Protein AF-A0A661HHU9-F1 (afdb_monomer_lite)

Sequence (62 aa):
MILKLLIFAVVAVLIYRFFGGKMPSFTRSYEDKKLDDDTLVECSNCHTYATVKESLIVGGKY

Foldseek 3Di:
DVVVVVVVVVVVVVCCVVVPVPPPPPPPPPPPVPDPQQDWFQAPPPRDTDGVVVDDDDPNHD

Secondary structure (DSSP, 8-state):
-HHHHHHHHHHHHHHHHHTT----------------TT-EEE-TTT--EEEGGG---BTTB-

Radius of gyration: 22.88 Å; chains: 1; bounding box: 44×23×56 Å

Structure (mmCIF, N/CA/C/O backbone):
data_AF-A0A661HHU9-F1
#
_entry.id   AF-A0A661HHU9-F1
#
loop_
_atom_site.group_PDB
_atom_site.id
_atom_site.type_symbol
_atom_site.label_atom_id
_atom_site.label_alt_id
_atom_site.label_comp_id
_atom_site.label_asym_id
_atom_site.label_entity_id
_atom_site.label_seq_id
_atom_site.pdbx_PDB_ins_code
_atom_site.Cartn_x
_atom_site.Cartn_y
_atom_site.Cartn_z
_atom_site.occupancy
_atom_site.B_iso_or_equiv
_atom_site.auth_seq_id
_atom_site.auth_comp_id
_atom_site.auth_asym_id
_atom_site.auth_atom_id
_atom_site.pdbx_PDB_model_num
ATOM 1 N N . MET A 1 1 ? -30.195 -14.070 32.061 1.00 80.69 1 MET A N 1
ATOM 2 C CA . MET A 1 1 ? -28.783 -13.627 31.992 1.00 80.69 1 MET A CA 1
ATOM 3 C C . MET A 1 1 ? -28.316 -13.420 30.548 1.00 80.69 1 MET A C 1
ATOM 5 O O . MET A 1 1 ? -27.916 -12.309 30.238 1.00 80.69 1 MET A O 1
ATOM 9 N N . ILE A 1 2 ? -28.474 -14.394 29.637 1.00 76.75 2 ILE A N 1
ATOM 10 C CA . ILE A 1 2 ? -28.090 -14.255 28.210 1.00 76.75 2 ILE A CA 1
ATOM 11 C C . ILE A 1 2 ? -28.904 -13.198 27.436 1.00 76.75 2 ILE A C 1
ATOM 13 O O . ILE A 1 2 ? -28.356 -12.436 26.646 1.00 76.75 2 ILE A O 1
ATOM 17 N N . LEU A 1 3 ? -30.209 -13.089 27.716 1.00 83.44 3 LEU A N 1
ATOM 18 C CA . LEU A 1 3 ? -31.092 -12.143 27.025 1.00 83.44 3 LEU A CA 1
ATOM 19 C C . LEU A 1 3 ? -30.702 -10.680 27.294 1.00 83.44 3 LEU A C 1
ATOM 21 O O . LEU A 1 3 ? -30.772 -9.839 26.404 1.00 83.44 3 LEU A O 1
ATOM 25 N N . LYS A 1 4 ? -30.211 -10.389 28.508 1.00 80.06 4 LYS A N 1
ATOM 26 C CA . LYS A 1 4 ? -29.728 -9.052 28.874 1.00 80.06 4 LYS A CA 1
ATOM 27 C C . LYS A 1 4 ? -28.441 -8.679 28.127 1.00 80.06 4 LYS A C 1
ATOM 29 O O . LYS A 1 4 ? -28.268 -7.510 27.804 1.00 80.06 4 LYS A O 1
ATOM 34 N N . LEU A 1 5 ? -27.587 -9.655 27.800 1.00 84.44 5 LEU A N 1
ATOM 35 C CA . LEU A 1 5 ? -26.361 -9.434 27.021 1.00 84.44 5 LEU A CA 1
ATOM 36 C C . LEU A 1 5 ? -26.656 -9.126 25.548 1.00 84.44 5 LEU A C 1
ATOM 38 O O . LEU A 1 5 ? -26.049 -8.217 24.990 1.00 84.44 5 LEU A O 1
ATOM 42 N N . LEU A 1 6 ? -27.626 -9.817 24.939 1.00 87.94 6 LEU A N 1
ATOM 43 C CA . LEU A 1 6 ? -28.050 -9.537 23.560 1.00 87.94 6 LEU A CA 1
ATOM 44 C C . LEU A 1 6 ? -28.595 -8.116 23.404 1.00 87.94 6 LEU A C 1
ATOM 46 O O . LEU A 1 6 ? -28.225 -7.410 22.471 1.00 87.94 6 LEU A O 1
ATOM 50 N N . ILE A 1 7 ? -29.425 -7.674 24.348 1.00 89.00 7 ILE A N 1
ATOM 51 C CA . ILE A 1 7 ? -29.983 -6.316 24.336 1.00 89.00 7 ILE A CA 1
ATOM 52 C C . ILE A 1 7 ? -28.862 -5.275 24.460 1.00 89.00 7 ILE A C 1
ATOM 54 O O . ILE A 1 7 ? -28.859 -4.284 23.733 1.00 89.00 7 ILE A O 1
ATOM 58 N N . PHE A 1 8 ? -27.874 -5.521 25.324 1.00 88.25 8 PHE A N 1
ATOM 59 C CA . PHE A 1 8 ? -26.732 -4.620 25.491 1.00 88.25 8 PHE A CA 1
ATOM 60 C C . PHE A 1 8 ? -25.872 -4.523 24.221 1.00 88.25 8 PHE A C 1
ATOM 62 O O . PHE A 1 8 ? -25.477 -3.427 23.827 1.00 88.25 8 PHE A O 1
ATOM 69 N N . ALA A 1 9 ? -25.636 -5.650 23.541 1.00 87.06 9 ALA A N 1
ATOM 70 C CA . ALA A 1 9 ? -24.896 -5.688 22.281 1.00 87.06 9 ALA A CA 1
ATOM 71 C C . ALA A 1 9 ? -25.612 -4.909 21.165 1.00 87.06 9 ALA A C 1
ATOM 73 O O . ALA A 1 9 ? -24.982 -4.130 20.451 1.00 87.06 9 ALA A O 1
ATOM 74 N N . VAL A 1 10 ? -26.936 -5.058 21.045 1.00 89.81 10 VAL A N 1
ATOM 75 C CA . VAL A 1 10 ? -27.731 -4.339 20.036 1.00 89.81 10 VAL A CA 1
ATOM 76 C C . VAL A 1 10 ? -27.702 -2.829 20.280 1.00 89.81 10 VAL A C 1
ATOM 78 O O . VAL A 1 10 ? -27.482 -2.062 19.344 1.00 89.81 10 VAL A O 1
ATOM 81 N N . VAL A 1 11 ? -27.859 -2.389 21.532 1.00 90.62 11 VAL A N 1
ATOM 82 C CA . VAL A 1 11 ? -27.809 -0.961 21.884 1.00 90.62 11 VAL A CA 1
ATOM 83 C C . VAL A 1 11 ? -26.423 -0.369 21.612 1.00 90.62 11 VAL A C 1
ATOM 85 O O . VAL A 1 11 ? -26.331 0.712 21.033 1.00 90.62 11 VAL A O 1
ATOM 88 N N . ALA A 1 12 ? -25.344 -1.085 21.942 1.00 83.12 12 ALA A N 1
ATOM 89 C CA . ALA A 1 12 ? -23.978 -0.640 21.662 1.00 83.12 12 ALA A CA 1
ATOM 90 C C . ALA A 1 12 ? -23.718 -0.457 20.156 1.00 83.12 12 ALA A C 1
ATOM 92 O O . ALA A 1 12 ? -23.142 0.550 19.745 1.00 83.12 12 ALA A O 1
ATOM 93 N N . VAL A 1 13 ? -24.198 -1.387 19.322 1.00 82.19 13 VAL A N 1
ATOM 94 C CA . VAL A 1 13 ? -24.081 -1.289 17.857 1.00 82.19 13 VAL A CA 1
ATOM 95 C C . VAL A 1 13 ? -24.898 -0.119 17.311 1.00 82.19 13 VAL A C 1
ATOM 97 O O . VAL A 1 13 ? -24.422 0.596 16.431 1.00 82.19 13 VAL A O 1
ATOM 100 N N . LEU A 1 14 ? -26.106 0.117 17.833 1.00 83.81 14 LEU A N 1
ATOM 101 C CA . LEU A 1 14 ? -26.933 1.249 17.414 1.00 83.81 14 LEU A CA 1
ATOM 102 C C . LEU A 1 14 ? -26.289 2.589 17.772 1.00 83.81 14 LEU A C 1
ATOM 104 O O . LEU A 1 14 ? -26.244 3.465 16.915 1.00 83.81 14 LEU A O 1
ATOM 108 N N . ILE A 1 15 ? -25.735 2.732 18.980 1.00 84.88 15 ILE A N 1
ATOM 109 C CA . ILE A 1 15 ? -25.011 3.947 19.382 1.00 84.88 15 ILE A CA 1
ATOM 110 C C . ILE A 1 15 ? -23.777 4.137 18.497 1.00 84.88 15 ILE A C 1
ATOM 112 O O . ILE A 1 15 ? -23.599 5.219 17.950 1.00 84.88 15 ILE A O 1
ATOM 116 N N . TYR A 1 16 ? -22.976 3.091 18.275 1.00 76.44 16 TYR A N 1
ATOM 117 C CA . TYR A 1 16 ? -21.801 3.155 17.399 1.00 76.44 16 TYR A CA 1
ATOM 118 C C . TYR A 1 16 ? -22.159 3.594 15.971 1.00 76.44 16 TYR A C 1
ATOM 120 O O . TYR A 1 16 ? -21.467 4.415 15.369 1.00 76.44 16 TYR A O 1
ATOM 128 N N . ARG A 1 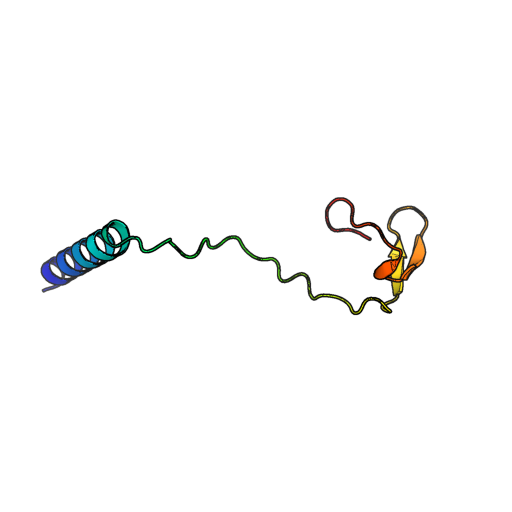17 ? -23.283 3.096 15.440 1.00 74.75 17 ARG A N 1
ATOM 129 C CA . ARG A 1 17 ? -23.764 3.434 14.096 1.00 74.75 17 ARG A CA 1
ATOM 130 C C . ARG A 1 17 ? -24.384 4.832 14.017 1.00 74.75 17 ARG A C 1
ATOM 132 O O . ARG A 1 17 ? -24.270 5.476 12.980 1.00 74.75 17 ARG A O 1
ATOM 139 N N . PHE A 1 18 ? -25.009 5.307 15.096 1.00 77.44 18 PHE A N 1
ATOM 140 C CA . PHE A 1 18 ? -25.632 6.633 15.167 1.00 77.44 18 PHE A CA 1
ATOM 141 C C . PHE A 1 18 ? -24.614 7.750 15.440 1.00 77.44 18 PHE A C 1
ATOM 143 O O . PHE A 1 18 ? -24.747 8.843 14.902 1.00 77.44 18 PHE A O 1
ATOM 150 N N . PHE A 1 19 ? -23.550 7.471 16.198 1.00 74.94 19 PHE A N 1
ATOM 151 C CA . PHE A 1 19 ? -22.472 8.425 16.495 1.00 74.94 19 PHE A CA 1
ATOM 152 C C . PHE A 1 19 ? -21.447 8.593 15.359 1.00 74.94 19 PHE A C 1
ATOM 154 O O . PHE A 1 19 ? -20.347 9.097 15.572 1.00 74.94 19 PHE A O 1
ATOM 161 N N . GLY A 1 20 ? -21.790 8.180 14.136 1.00 63.53 20 GLY A N 1
ATOM 162 C CA . GLY A 1 20 ? -20.919 8.366 12.977 1.00 63.53 20 GLY A CA 1
ATOM 163 C C . GLY A 1 20 ? -19.708 7.438 12.967 1.00 63.53 20 GLY A C 1
ATOM 164 O O . GLY A 1 20 ? -18.718 7.746 12.301 1.00 63.53 20 GLY A O 1
ATOM 165 N N . GLY A 1 21 ? -19.788 6.295 13.659 1.00 58.97 21 GLY A N 1
ATOM 166 C CA . GLY A 1 21 ? -18.868 5.187 13.464 1.00 58.97 21 GLY A CA 1
ATOM 167 C C . GLY A 1 21 ? -18.964 4.727 12.016 1.00 58.97 21 GLY A C 1
ATOM 168 O O . GLY A 1 21 ? -19.778 3.870 11.672 1.00 58.97 21 GLY A O 1
ATOM 169 N N . LYS A 1 22 ? -18.149 5.331 11.143 1.00 60.66 22 LYS A N 1
ATOM 170 C CA . LYS A 1 22 ? -17.834 4.758 9.842 1.00 60.66 22 LYS A CA 1
ATOM 171 C C . LYS A 1 22 ? -17.360 3.353 10.162 1.00 60.66 22 LYS A C 1
ATOM 173 O O . LYS A 1 22 ? -16.320 3.199 10.800 1.00 60.66 22 LYS A O 1
ATOM 178 N N . MET A 1 23 ? -18.147 2.346 9.775 1.00 58.47 23 MET A N 1
ATOM 179 C CA . MET A 1 23 ? -17.628 0.987 9.734 1.00 58.47 23 MET A CA 1
ATOM 180 C C . MET A 1 23 ? -16.294 1.097 9.002 1.00 58.47 23 MET A C 1
ATOM 182 O O . MET A 1 23 ? -16.301 1.656 7.897 1.00 58.47 23 MET A O 1
ATOM 186 N N . PRO A 1 24 ? -15.163 0.675 9.602 1.00 59.50 24 PRO A N 1
ATOM 187 C CA . PRO A 1 24 ? -13.947 0.538 8.832 1.00 59.50 24 PRO A CA 1
ATOM 188 C C . PRO A 1 24 ? -14.355 -0.397 7.712 1.00 59.50 24 PRO A C 1
ATOM 190 O O . PRO A 1 24 ? -14.751 -1.539 7.958 1.00 59.50 24 PRO A O 1
ATOM 193 N N . SER A 1 25 ? -14.439 0.149 6.502 1.00 55.69 25 SER A N 1
ATOM 194 C CA . SER A 1 25 ? -14.757 -0.639 5.338 1.00 55.69 25 SER A CA 1
ATOM 195 C C . SER A 1 25 ? -13.705 -1.726 5.344 1.00 55.69 25 SER A C 1
ATOM 197 O O . SER A 1 25 ? -12.533 -1.449 5.100 1.00 55.69 25 SER A O 1
ATOM 199 N N . PHE A 1 26 ? -14.121 -2.956 5.631 1.00 53.06 26 PHE A N 1
ATOM 200 C CA . PHE A 1 26 ? -13.344 -4.151 5.351 1.00 53.06 26 PHE A CA 1
ATOM 201 C C . PHE A 1 26 ? -13.344 -4.343 3.827 1.00 53.06 26 PHE A C 1
ATOM 203 O O . PHE A 1 26 ? -13.626 -5.412 3.298 1.00 53.06 26 PHE A O 1
ATOM 210 N N . THR A 1 27 ? -13.062 -3.265 3.089 1.00 48.12 27 THR A N 1
ATOM 211 C CA . THR A 1 27 ? -12.367 -3.360 1.829 1.00 48.12 27 THR A CA 1
ATOM 212 C C . THR A 1 27 ? -11.120 -4.113 2.223 1.00 48.12 27 THR A C 1
ATOM 214 O O . THR A 1 27 ? -10.290 -3.593 2.968 1.00 48.12 27 THR A O 1
ATOM 217 N N . ARG A 1 28 ? -11.045 -5.384 1.824 1.00 50.47 28 ARG A N 1
ATOM 218 C CA . ARG A 1 28 ? -9.765 -6.059 1.701 1.00 50.47 28 ARG A CA 1
ATOM 219 C C . ARG A 1 28 ? -8.912 -5.104 0.880 1.00 50.47 28 ARG A C 1
ATOM 221 O O . ARG A 1 28 ? -8.998 -5.100 -0.343 1.00 50.47 28 ARG A O 1
ATOM 228 N N . SER A 1 29 ? -8.131 -4.267 1.552 1.00 49.84 29 SER A N 1
ATOM 229 C CA . SER A 1 29 ? -6.856 -3.884 1.007 1.00 49.84 29 SER A CA 1
ATOM 230 C C . SER A 1 29 ? -6.186 -5.238 0.889 1.00 49.84 29 SER A C 1
ATOM 232 O O . SER A 1 29 ? -5.749 -5.820 1.880 1.00 49.84 29 SER A O 1
ATOM 234 N N . TYR A 1 30 ? -6.237 -5.816 -0.310 1.00 49.28 30 TYR A N 1
ATOM 235 C CA . TYR A 1 30 ? -5.065 -6.520 -0.763 1.00 49.28 30 TYR A CA 1
ATOM 236 C C . TYR A 1 30 ? -3.961 -5.499 -0.503 1.00 49.28 30 TYR A C 1
ATOM 238 O O . TYR A 1 30 ? -3.854 -4.485 -1.185 1.00 49.28 30 TYR A O 1
ATOM 246 N N . GLU A 1 31 ? -3.265 -5.648 0.622 1.00 48.69 31 GLU A N 1
ATOM 247 C CA . GLU A 1 31 ? -1.877 -5.250 0.677 1.00 48.69 31 GLU A CA 1
ATOM 248 C C . GLU A 1 31 ? -1.240 -6.057 -0.448 1.00 48.69 31 GLU A C 1
ATOM 250 O O . GLU A 1 31 ? -0.747 -7.169 -0.256 1.00 48.69 31 GLU A O 1
ATOM 255 N N . ASP A 1 32 ? -1.355 -5.522 -1.667 1.00 51.84 32 ASP A N 1
ATOM 256 C CA . ASP A 1 32 ? -0.325 -5.647 -2.664 1.00 51.84 32 ASP A CA 1
ATOM 257 C C . ASP A 1 32 ? 0.934 -5.309 -1.887 1.00 51.84 32 ASP A C 1
ATOM 259 O O . ASP A 1 32 ? 1.156 -4.155 -1.510 1.00 51.84 32 ASP A O 1
ATOM 263 N N . LYS A 1 33 ? 1.687 -6.353 -1.518 1.00 54.09 33 LYS A N 1
ATOM 264 C CA . LYS A 1 33 ? 3.085 -6.211 -1.144 1.00 54.09 33 LYS A CA 1
ATOM 265 C C . LYS A 1 33 ? 3.639 -5.272 -2.197 1.00 54.09 33 LYS A C 1
ATOM 267 O O . LYS A 1 33 ? 3.734 -5.675 -3.354 1.00 54.09 33 LYS A O 1
ATOM 272 N N . LYS A 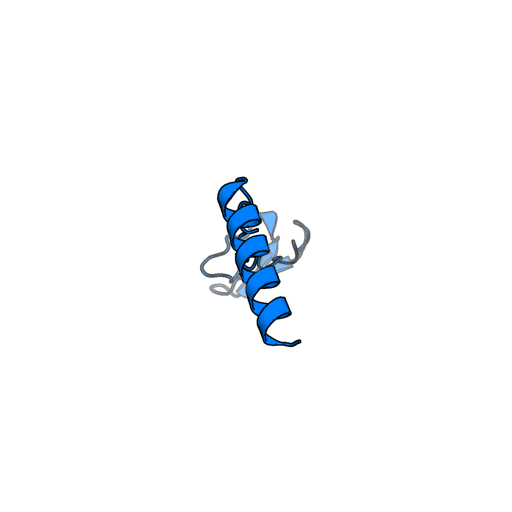1 34 ? 3.878 -4.015 -1.822 1.00 57.44 34 LYS A N 1
ATOM 273 C CA . LYS A 1 34 ? 4.512 -3.043 -2.698 1.00 57.44 34 LYS A CA 1
ATOM 274 C C . LYS A 1 34 ? 5.878 -3.636 -2.986 1.00 57.44 34 LYS A C 1
ATOM 276 O O . LYS A 1 34 ? 6.765 -3.548 -2.147 1.00 57.44 34 LYS A O 1
ATOM 281 N N . LEU A 1 35 ? 5.976 -4.375 -4.087 1.00 66.12 35 LEU A N 1
ATOM 282 C CA . LEU A 1 35 ? 7.251 -4.795 -4.622 1.00 66.12 35 LEU A CA 1
ATOM 283 C C . LEU A 1 35 ? 8.019 -3.503 -4.863 1.00 66.12 35 LEU A C 1
ATOM 285 O O . LEU A 1 35 ? 7.452 -2.552 -5.408 1.00 66.12 35 LEU A O 1
ATOM 289 N N . ASP A 1 36 ? 9.255 -3.455 -4.376 1.00 74.25 36 ASP A N 1
ATOM 290 C CA . ASP A 1 36 ? 10.124 -2.308 -4.587 1.00 74.25 36 ASP A CA 1
ATOM 291 C C . ASP A 1 36 ? 10.164 -1.986 -6.085 1.00 74.25 36 ASP A C 1
ATOM 293 O O . ASP A 1 36 ? 10.182 -2.905 -6.908 1.00 74.25 36 ASP A O 1
ATOM 297 N N . ASP A 1 37 ? 10.154 -0.698 -6.435 1.00 73.25 37 ASP A N 1
ATOM 298 C CA . ASP A 1 37 ? 10.083 -0.208 -7.821 1.00 73.25 37 ASP A CA 1
ATOM 299 C C . ASP A 1 37 ? 11.169 -0.814 -8.732 1.00 73.25 37 ASP A C 1
ATOM 301 O O . ASP A 1 37 ? 10.960 -0.967 -9.938 1.00 73.25 37 ASP A O 1
ATOM 305 N N . ASP A 1 38 ? 12.294 -1.219 -8.137 1.00 76.50 38 ASP A N 1
ATOM 306 C CA . ASP A 1 38 ? 13.444 -1.850 -8.790 1.00 76.50 38 ASP A CA 1
ATOM 307 C C . ASP A 1 38 ? 13.327 -3.382 -8.914 1.00 76.50 38 ASP A C 1
ATOM 309 O O . ASP A 1 38 ? 14.238 -4.050 -9.408 1.00 76.50 38 ASP A O 1
ATOM 313 N N . THR A 1 39 ? 12.218 -3.975 -8.468 1.00 82.25 39 THR A N 1
ATOM 314 C CA . THR A 1 39 ? 12.000 -5.417 -8.592 1.00 82.25 39 THR A CA 1
ATOM 315 C C . THR A 1 39 ? 11.727 -5.775 -10.047 1.00 82.25 39 THR A C 1
ATOM 317 O O . THR A 1 39 ? 10.897 -5.155 -10.708 1.00 82.25 39 THR A O 1
ATOM 320 N N . LEU A 1 40 ? 12.406 -6.808 -10.545 1.00 83.19 40 LEU A N 1
ATOM 321 C CA . LEU A 1 40 ? 12.167 -7.357 -11.876 1.00 83.19 40 LEU A CA 1
ATOM 322 C C . LEU A 1 40 ? 10.954 -8.290 -11.836 1.00 83.19 40 LEU A C 1
ATOM 324 O O . LEU A 1 40 ? 10.953 -9.296 -11.126 1.00 83.19 40 LEU A O 1
ATOM 328 N N . VAL A 1 41 ? 9.934 -7.956 -12.619 1.00 84.44 41 VAL A N 1
ATOM 329 C CA . VAL A 1 41 ? 8.730 -8.758 -12.837 1.00 84.44 41 VAL A CA 1
ATOM 330 C C . VAL A 1 41 ? 8.681 -9.218 -14.288 1.00 84.44 41 VAL A C 1
ATOM 332 O O . VAL A 1 41 ? 9.105 -8.514 -15.204 1.00 84.44 41 VAL A O 1
ATOM 335 N N . GLU A 1 42 ? 8.199 -10.435 -14.507 1.00 85.19 42 GLU A N 1
ATOM 336 C CA . GLU A 1 42 ? 8.038 -10.983 -15.851 1.00 85.19 42 GLU A CA 1
ATOM 337 C C . GLU A 1 42 ? 6.690 -10.553 -16.428 1.00 85.19 42 GLU A C 1
ATOM 339 O O . GLU A 1 42 ? 5.648 -10.791 -15.813 1.00 85.19 42 GLU A O 1
ATOM 344 N N . CYS A 1 43 ? 6.707 -9.950 -17.617 1.00 84.94 43 CYS A N 1
ATOM 345 C CA . CYS A 1 43 ? 5.478 -9.583 -18.303 1.00 84.94 43 CYS A CA 1
ATOM 346 C C . CYS A 1 43 ? 4.732 -10.830 -18.782 1.00 84.94 43 CYS A C 1
ATOM 348 O O . CYS A 1 43 ? 5.250 -11.628 -19.564 1.00 84.94 43 CYS A O 1
ATOM 350 N N . SER A 1 44 ? 3.469 -10.948 -18.390 1.00 84.25 44 SER A N 1
ATOM 351 C CA . SER A 1 44 ? 2.601 -12.078 -18.731 1.00 84.25 44 SER A CA 1
ATOM 352 C C . SER A 1 44 ? 2.281 -12.237 -20.225 1.00 84.25 44 SER A C 1
ATOM 354 O O . SER A 1 44 ? 1.780 -13.289 -20.621 1.00 84.25 44 SER A O 1
ATOM 356 N N . ASN A 1 45 ? 2.545 -11.220 -21.053 1.00 84.94 45 ASN A N 1
ATOM 357 C CA . ASN A 1 45 ? 2.275 -11.248 -22.495 1.00 84.94 45 ASN A CA 1
ATOM 358 C C . ASN A 1 45 ? 3.526 -11.575 -23.329 1.00 84.94 45 ASN A C 1
ATOM 360 O O . ASN A 1 45 ? 3.484 -12.423 -24.215 1.00 84.94 45 ASN A O 1
ATOM 364 N N . CYS A 1 46 ? 4.649 -10.904 -23.053 1.00 88.94 46 CYS A N 1
ATOM 365 C CA . CYS A 1 46 ? 5.873 -11.019 -23.854 1.00 88.94 46 CYS A CA 1
ATOM 366 C C . CYS A 1 46 ? 7.037 -11.715 -23.135 1.00 88.94 46 CYS A C 1
ATOM 368 O O . CYS A 1 46 ? 8.118 -11.809 -23.716 1.00 88.94 46 CYS A O 1
AT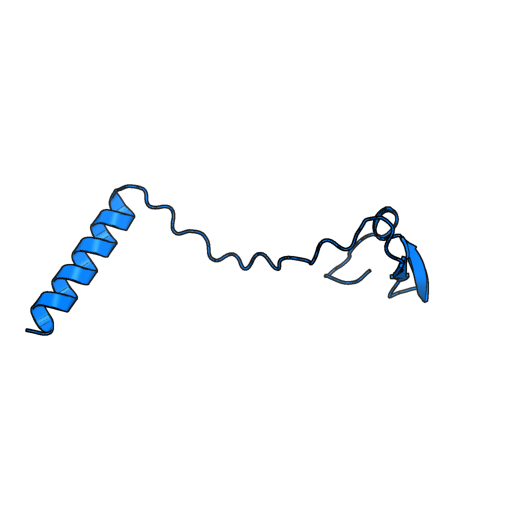OM 370 N N . HIS A 1 47 ? 6.848 -12.173 -21.891 1.00 83.75 47 HIS A N 1
ATOM 371 C CA . HIS A 1 47 ? 7.852 -12.879 -21.076 1.00 83.75 47 HIS A CA 1
ATOM 372 C C . HIS A 1 47 ? 9.171 -12.120 -20.885 1.00 83.75 47 HIS A C 1
ATOM 374 O O . HIS A 1 47 ? 10.215 -12.694 -20.585 1.00 83.75 47 HIS A O 1
ATOM 380 N N . THR A 1 48 ? 9.138 -10.806 -21.088 1.00 86.50 48 THR A N 1
ATOM 381 C CA . THR A 1 48 ? 10.290 -9.936 -20.874 1.00 86.50 48 THR A CA 1
ATOM 382 C C . THR A 1 48 ? 10.301 -9.483 -19.421 1.00 86.50 48 THR A C 1
ATOM 384 O O . THR A 1 48 ? 9.251 -9.154 -18.865 1.00 86.50 48 THR A O 1
ATOM 387 N N . TYR A 1 49 ? 11.484 -9.461 -18.811 1.00 86.94 49 TYR A N 1
ATOM 388 C CA . TYR A 1 49 ? 11.668 -8.931 -17.466 1.00 86.94 49 TYR A CA 1
ATOM 389 C C . TYR A 1 49 ? 11.719 -7.407 -17.524 1.00 86.94 49 TYR A C 1
ATOM 391 O O . TYR A 1 49 ? 12.594 -6.837 -18.176 1.00 86.94 49 TYR A O 1
ATOM 399 N N . ALA A 1 50 ? 10.776 -6.764 -16.847 1.00 83.25 50 ALA A N 1
ATOM 400 C CA . ALA A 1 50 ? 10.707 -5.318 -16.699 1.00 83.25 50 ALA A CA 1
ATOM 401 C C . ALA A 1 50 ? 10.693 -4.960 -15.213 1.00 83.25 50 ALA A C 1
ATOM 403 O O . ALA A 1 50 ? 10.318 -5.771 -14.367 1.00 83.25 50 ALA A O 1
ATOM 404 N N . THR A 1 51 ? 11.124 -3.749 -14.879 1.00 85.81 51 THR A N 1
ATOM 405 C CA . THR A 1 51 ? 11.010 -3.265 -13.501 1.00 85.81 51 THR A CA 1
ATOM 406 C C . THR A 1 51 ? 9.551 -2.968 -13.167 1.00 85.81 51 THR A C 1
ATOM 408 O O . THR A 1 51 ? 8.776 -2.579 -14.045 1.00 85.81 51 THR A O 1
ATOM 411 N N . VAL A 1 52 ? 9.165 -3.114 -11.896 1.00 82.75 52 VAL A N 1
ATOM 412 C CA . VAL A 1 52 ? 7.808 -2.772 -11.436 1.00 82.75 52 VAL A CA 1
ATOM 413 C C . VAL A 1 52 ? 7.445 -1.339 -11.836 1.00 82.75 52 VAL A C 1
ATOM 415 O O . VAL A 1 52 ? 6.332 -1.106 -12.307 1.00 82.75 52 VAL A O 1
ATOM 418 N N . LYS A 1 53 ? 8.410 -0.414 -11.765 1.00 80.81 53 LYS A N 1
ATOM 419 C CA . LYS A 1 53 ? 8.267 0.990 -12.178 1.00 80.81 53 LYS A CA 1
ATOM 420 C C . LYS A 1 53 ? 7.869 1.190 -13.645 1.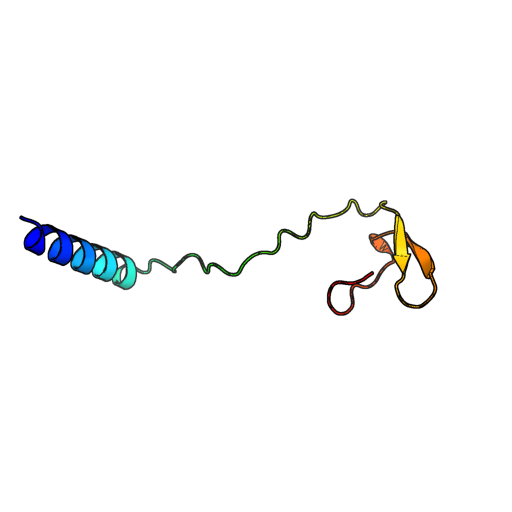00 80.81 53 LYS A C 1
ATOM 422 O O . LYS A 1 53 ? 7.177 2.154 -13.967 1.00 80.81 53 LYS A O 1
ATOM 427 N N . GLU A 1 54 ? 8.343 0.325 -14.535 1.00 78.81 54 GLU A N 1
ATOM 428 C CA . GLU A 1 54 ? 8.10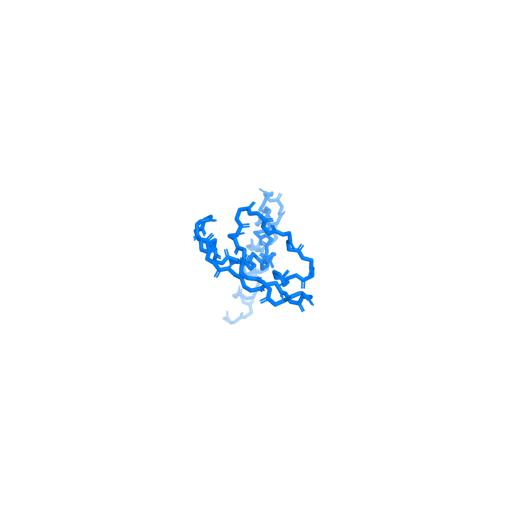5 0.410 -15.983 1.00 78.81 54 GLU A CA 1
ATOM 429 C C . GLU A 1 54 ? 6.953 -0.496 -16.446 1.00 78.81 54 GLU A C 1
ATOM 431 O O . GLU A 1 54 ? 6.511 -0.410 -17.592 1.00 78.81 54 GLU A O 1
ATOM 436 N N . SER A 1 55 ? 6.450 -1.353 -15.556 1.00 77.94 55 SER A N 1
ATOM 437 C CA . SER A 1 55 ? 5.363 -2.293 -15.827 1.00 77.94 55 SER A CA 1
ATOM 438 C C . SER A 1 55 ? 3.977 -1.692 -15.548 1.00 77.94 55 SER A C 1
ATOM 440 O O . SER A 1 55 ? 3.797 -0.854 -14.664 1.00 77.94 55 SER A O 1
ATOM 442 N N . LEU A 1 56 ? 2.967 -2.140 -16.297 1.00 79.81 56 LEU A N 1
ATOM 443 C CA . LEU A 1 56 ? 1.567 -1.745 -16.120 1.00 79.81 56 LEU A CA 1
ATOM 444 C C . LEU A 1 56 ? 0.755 -2.952 -15.655 1.00 79.81 56 LEU A C 1
ATOM 446 O O . LEU A 1 56 ? 0.643 -3.939 -16.378 1.00 79.81 56 LEU A O 1
ATOM 450 N N . ILE A 1 57 ? 0.138 -2.856 -14.477 1.00 79.75 57 ILE A N 1
ATOM 451 C CA . ILE A 1 57 ? -0.687 -3.940 -13.935 1.00 79.75 57 ILE A CA 1
ATOM 452 C C . ILE A 1 57 ? -2.048 -3.951 -14.635 1.00 79.75 57 ILE A C 1
ATOM 454 O O . ILE A 1 57 ? -2.846 -3.023 -14.484 1.00 79.75 57 ILE A O 1
ATOM 458 N N . VAL A 1 58 ? -2.354 -5.040 -15.343 1.00 76.25 58 VAL A N 1
ATOM 459 C CA . VAL A 1 58 ? -3.667 -5.264 -15.965 1.00 76.25 58 VAL A CA 1
ATOM 460 C C . VAL A 1 58 ? -4.307 -6.498 -15.334 1.00 76.25 58 VAL A C 1
ATOM 462 O O . VAL A 1 58 ? -3.850 -7.623 -15.515 1.00 76.25 58 VAL A O 1
ATOM 465 N N . GLY A 1 59 ? -5.371 -6.294 -14.550 1.00 73.12 59 GLY A N 1
ATOM 466 C CA . GLY A 1 59 ? -6.098 -7.396 -13.902 1.00 73.12 59 GLY A CA 1
ATOM 467 C C . GLY A 1 59 ? -5.292 -8.159 -12.840 1.00 73.12 59 GLY A C 1
ATOM 468 O O . GLY A 1 59 ? -5.549 -9.341 -12.623 1.00 73.12 59 GLY A O 1
ATOM 469 N N . GLY A 1 60 ? -4.319 -7.506 -12.195 1.00 71.31 60 GLY A N 1
ATOM 470 C CA . GLY A 1 60 ? -3.494 -8.101 -11.133 1.00 71.31 60 GLY A CA 1
ATOM 471 C C . GLY A 1 60 ? -2.289 -8.908 -11.627 1.00 71.31 60 GLY A C 1
ATOM 472 O O . GLY A 1 60 ? -1.708 -9.660 -10.849 1.00 71.31 60 GLY A O 1
ATOM 473 N N . LYS A 1 61 ? -1.924 -8.781 -12.908 1.00 72.62 61 LYS A N 1
ATOM 474 C CA . LYS A 1 61 ? -0.704 -9.356 -13.490 1.00 72.62 61 LYS A CA 1
ATOM 475 C C . LYS A 1 61 ? 0.194 -8.251 -14.038 1.00 72.62 61 LYS A C 1
ATOM 477 O O . LYS A 1 61 ? -0.325 -7.243 -14.521 1.00 72.62 61 LYS A O 1
ATOM 482 N N . TYR A 1 62 ? 1.501 -8.483 -13.943 1.00 72.69 62 TYR A N 1
ATOM 483 C CA . TYR A 1 62 ? 2.552 -7.681 -14.569 1.00 72.69 62 TYR A CA 1
ATOM 484 C C . TYR A 1 62 ? 2.758 -8.085 -16.041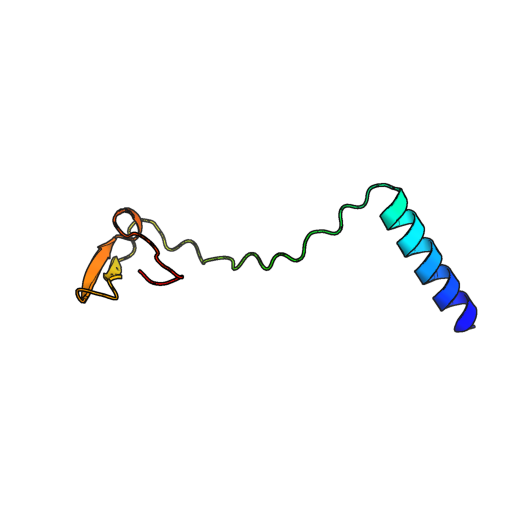 1.00 72.69 62 TYR A C 1
ATOM 486 O O . TYR A 1 62 ? 2.351 -9.212 -16.434 1.00 72.69 62 TYR A O 1
#

pLDDT: mean 74.77, std 12.59, range [48.12, 90.62]